Protein AF-A0AAD5MNK4-F1 (afdb_monomer_lite)

Sequence (151 aa):
MLSSTWAFSFEECNVTQSCWFHPPGCEANTRECISGVRWSMEPDGIRIQLQTYVNDLDTTRPYYASLGFSYNQRMDDDTVVECVQPAGGTGKVQVSFNDETHNYVLPQASSVLLEGGSSMLEDGLLTCDMKLLLDNVALVSNDTKFMVITM

Organism: Parelaphostrongylus tenuis (NCBI:txid148309)

Foldseek 3Di:
DPPPDLPDDPPCDPPQKPKDFPPPPCVVPSVPTQKMKIWHDDPQFIKIKIKGQADDPDLQAKDKDKDWDDPDPALAQTWIWMWTHHSDDWIFIFIFFCNVPDTHTDVQQRVQQWDDWGWDDDPRMIMIIITGRLVSLVVRDPVCSSRYDHD

Structure (mmCIF, N/CA/C/O backbone):
data_AF-A0AAD5MNK4-F1
#
_entry.id   AF-A0AAD5MNK4-F1
#
loop_
_atom_site.group_PDB
_atom_site.id
_atom_site.type_symbol
_atom_site.label_atom_id
_atom_site.label_alt_id
_atom_site.label_comp_id
_atom_site.label_asym_id
_atom_site.label_entity_id
_atom_site.label_seq_id
_atom_site.pdbx_PDB_ins_code
_atom_site.Cartn_x
_atom_site.Cartn_y
_atom_site.Cartn_z
_atom_site.occupancy
_atom_site.B_iso_or_equiv
_atom_site.auth_seq_id
_atom_site.auth_comp_id
_atom_site.auth_asym_id
_atom_site.auth_atom_id
_atom_site.pdbx_PDB_model_num
ATOM 1 N N . MET A 1 1 ? 4.262 9.611 -32.290 1.00 32.38 1 MET A N 1
ATOM 2 C CA . MET A 1 1 ? 5.208 9.571 -31.158 1.00 32.38 1 MET A CA 1
ATOM 3 C C . MET A 1 1 ? 4.377 9.768 -29.907 1.00 32.38 1 MET A C 1
ATOM 5 O O . MET A 1 1 ? 3.953 10.887 -29.657 1.00 32.38 1 MET A O 1
ATOM 9 N N . LEU A 1 2 ? 4.014 8.681 -29.224 1.00 37.03 2 LEU A N 1
ATOM 10 C CA . LEU A 1 2 ? 3.342 8.771 -27.929 1.00 37.03 2 LEU A CA 1
ATOM 11 C C . LEU A 1 2 ? 4.418 9.177 -26.922 1.00 37.03 2 LEU A C 1
ATOM 13 O O . LEU A 1 2 ? 5.408 8.471 -26.754 1.00 37.03 2 LEU A O 1
ATOM 17 N N . SER A 1 3 ? 4.279 10.377 -26.371 1.00 38.75 3 SER A N 1
ATOM 18 C CA . SER A 1 3 ? 5.130 10.874 -25.298 1.00 38.75 3 SER A CA 1
ATOM 19 C C . SER A 1 3 ? 4.867 10.003 -24.078 1.00 38.75 3 SER A C 1
ATOM 21 O O . SER A 1 3 ? 3.857 10.193 -23.411 1.00 38.75 3 SER A O 1
ATOM 23 N N . SER A 1 4 ? 5.738 9.030 -23.814 1.00 46.91 4 SER A N 1
ATOM 24 C CA . SER A 1 4 ? 5.732 8.270 -22.568 1.00 46.91 4 SER A CA 1
ATOM 25 C C . SER A 1 4 ? 6.036 9.241 -21.429 1.00 46.91 4 SER A C 1
ATOM 27 O O . SER A 1 4 ? 7.199 9.560 -21.166 1.00 46.91 4 SER A O 1
ATOM 29 N N . THR A 1 5 ? 4.997 9.780 -20.798 1.00 53.75 5 THR A N 1
ATOM 30 C CA . THR A 1 5 ? 5.122 10.375 -19.47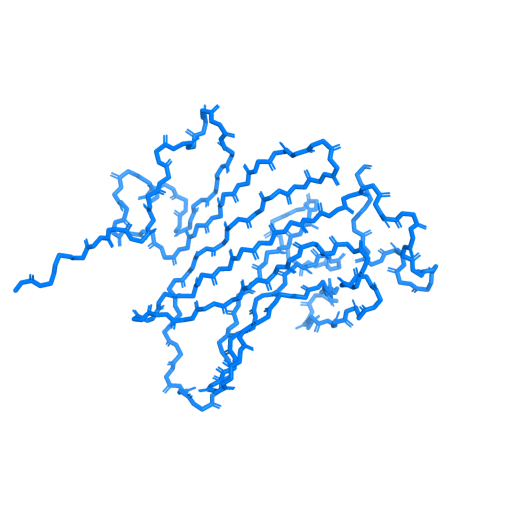1 1.00 53.75 5 THR A CA 1
ATOM 31 C C . THR A 1 5 ? 5.699 9.309 -18.558 1.00 53.75 5 THR A C 1
ATOM 33 O O . THR A 1 5 ? 5.200 8.189 -18.496 1.00 53.75 5 THR A O 1
ATOM 36 N N . TRP A 1 6 ? 6.803 9.640 -17.908 1.00 59.31 6 TRP A N 1
ATOM 37 C CA . TRP A 1 6 ? 7.449 8.762 -16.953 1.00 59.31 6 TRP A CA 1
ATOM 38 C C . TRP A 1 6 ? 6.488 8.495 -15.801 1.00 59.31 6 TRP A C 1
ATOM 40 O O . TRP A 1 6 ? 6.148 9.419 -15.068 1.00 59.31 6 TRP A O 1
ATOM 50 N N . ALA A 1 7 ? 6.039 7.245 -15.684 1.00 68.12 7 ALA A N 1
ATOM 51 C CA . ALA A 1 7 ? 5.090 6.809 -14.663 1.00 68.12 7 ALA A CA 1
ATOM 52 C C . ALA A 1 7 ? 5.550 7.186 -13.247 1.00 68.12 7 ALA A C 1
ATOM 54 O O . ALA A 1 7 ? 4.786 7.736 -12.459 1.00 68.12 7 ALA A O 1
ATOM 55 N N . PHE A 1 8 ? 6.837 6.954 -12.988 1.00 71.50 8 PHE A N 1
ATOM 56 C CA . PHE A 1 8 ? 7.517 7.200 -11.727 1.00 71.50 8 PHE A CA 1
ATOM 57 C C . PHE A 1 8 ? 8.152 8.594 -11.720 1.00 71.50 8 PHE A C 1
ATOM 59 O O . PHE A 1 8 ? 9.365 8.742 -11.879 1.00 71.50 8 PHE A O 1
ATOM 66 N N . SER A 1 9 ? 7.325 9.628 -11.577 1.00 71.62 9 SER A N 1
ATOM 67 C CA . SER A 1 9 ? 7.799 10.970 -11.237 1.00 71.62 9 SER A CA 1
ATOM 68 C C . SER A 1 9 ? 7.529 11.234 -9.767 1.00 71.62 9 SER A C 1
ATOM 70 O O . SER A 1 9 ? 6.378 11.292 -9.334 1.00 71.62 9 SER A O 1
ATOM 72 N N . PHE A 1 10 ? 8.600 11.406 -9.002 1.00 69.31 10 PHE A N 1
ATOM 73 C CA . PHE A 1 10 ? 8.505 11.708 -7.585 1.00 69.31 10 PHE A CA 1
ATOM 74 C C . PHE A 1 10 ? 9.439 12.858 -7.203 1.00 69.31 10 PHE A C 1
ATOM 76 O O . PHE A 1 10 ? 10.201 12.786 -6.244 1.00 69.31 10 PHE A O 1
ATOM 83 N N . GLU A 1 11 ? 9.386 13.945 -7.969 1.00 79.31 11 GLU A N 1
ATOM 84 C CA . GLU A 1 11 ? 10.135 15.179 -7.678 1.00 79.31 11 GLU A CA 1
ATOM 85 C C . GLU A 1 11 ? 9.864 15.723 -6.260 1.00 79.31 11 GLU A C 1
ATOM 87 O O . GLU A 1 11 ? 10.680 16.446 -5.696 1.00 79.31 11 GLU A O 1
ATOM 92 N N . GLU A 1 12 ? 8.737 15.330 -5.662 1.00 85.88 12 GLU A N 1
ATOM 93 C CA . GLU A 1 12 ? 8.325 15.665 -4.298 1.00 85.88 12 GLU A CA 1
ATOM 94 C C . GLU A 1 12 ? 8.968 14.800 -3.192 1.00 85.88 12 GLU A C 1
ATOM 96 O O . GLU A 1 12 ? 8.791 15.094 -2.001 1.00 85.88 12 GLU A O 1
ATOM 101 N N . CYS A 1 13 ? 9.737 13.760 -3.545 1.00 88.69 13 CYS A N 1
ATOM 102 C CA . CYS A 1 13 ? 10.463 12.943 -2.571 1.00 88.69 13 CYS A CA 1
ATOM 103 C C . CYS A 1 13 ? 11.463 13.772 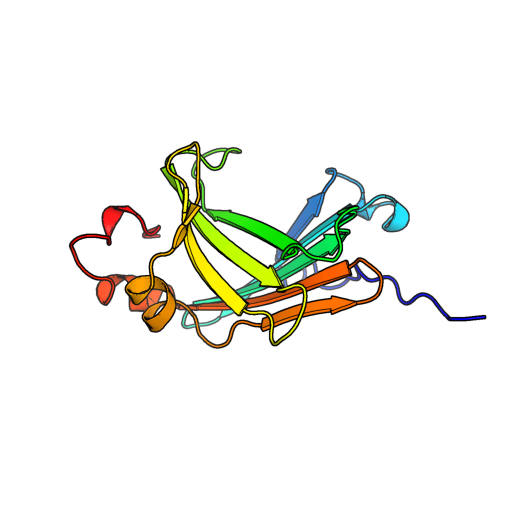-1.773 1.00 88.69 13 CYS A C 1
ATOM 105 O O . CYS A 1 13 ? 12.245 14.538 -2.332 1.00 88.69 13 CYS A O 1
ATOM 107 N N . ASN A 1 14 ? 11.499 13.547 -0.461 1.00 86.56 14 ASN A N 1
ATOM 108 C CA . ASN A 1 14 ? 12.329 14.277 0.500 1.00 86.56 14 ASN A CA 1
ATOM 109 C C . ASN A 1 14 ? 12.004 15.782 0.594 1.00 86.56 14 ASN A C 1
ATOM 111 O O . ASN A 1 14 ? 12.749 16.518 1.240 1.00 86.56 14 ASN A O 1
ATOM 115 N N . VAL A 1 15 ? 10.899 16.237 -0.013 1.00 90.44 15 VAL A N 1
ATOM 116 C CA . VAL A 1 15 ? 10.404 17.620 0.077 1.00 90.44 15 VAL A CA 1
ATOM 117 C C . VAL A 1 15 ? 9.068 17.649 0.816 1.00 90.44 15 VAL A C 1
ATOM 119 O O . VAL A 1 15 ? 8.997 18.122 1.947 1.00 90.44 15 VAL A O 1
ATOM 122 N N . THR A 1 16 ? 8.015 17.120 0.191 1.00 90.62 16 THR A N 1
ATOM 123 C CA . THR A 1 16 ? 6.652 17.024 0.748 1.00 90.62 16 THR A CA 1
ATOM 124 C C . THR A 1 16 ? 6.245 15.581 1.016 1.00 90.62 16 THR A C 1
ATOM 126 O O . THR A 1 16 ? 5.329 15.334 1.799 1.00 90.62 16 THR A O 1
ATOM 129 N N . GLN A 1 17 ? 6.926 14.625 0.383 1.00 92.88 17 GLN A N 1
ATOM 130 C CA . GLN A 1 17 ? 6.599 13.208 0.432 1.00 92.88 17 GLN A CA 1
ATOM 131 C C . GLN A 1 17 ? 7.837 12.391 0.796 1.00 92.88 17 GLN A C 1
ATOM 133 O O . GLN A 1 17 ? 8.971 12.736 0.462 1.00 92.88 17 GLN A O 1
ATOM 138 N N . SER A 1 18 ? 7.624 11.288 1.498 1.00 94.31 18 SER A N 1
ATOM 139 C CA . SER A 1 18 ? 8.613 10.223 1.620 1.00 94.31 18 SER A CA 1
ATOM 140 C C . SER A 1 18 ? 8.403 9.217 0.501 1.00 94.31 18 SER A C 1
ATOM 142 O O . SER A 1 18 ? 7.279 9.037 0.030 1.00 94.31 18 SER A O 1
ATOM 144 N N . CYS A 1 19 ? 9.485 8.584 0.061 1.00 92.94 19 CYS A N 1
ATOM 145 C CA . CYS A 1 19 ? 9.442 7.676 -1.071 1.00 92.94 19 CYS A CA 1
ATOM 146 C C . CYS A 1 19 ? 10.344 6.473 -0.874 1.00 92.94 19 CYS A C 1
ATOM 148 O O . CYS A 1 19 ? 11.379 6.543 -0.211 1.00 92.94 19 CYS A O 1
ATOM 150 N N . TRP A 1 20 ? 9.971 5.394 -1.542 1.00 91.94 20 TRP A N 1
ATOM 151 C CA . TRP A 1 20 ? 10.755 4.186 -1.658 1.00 91.94 20 TRP A CA 1
ATOM 152 C C . TRP A 1 20 ? 10.677 3.663 -3.090 1.00 91.94 20 TRP A C 1
ATOM 154 O O . TRP A 1 20 ? 9.602 3.624 -3.685 1.00 91.94 20 TRP A O 1
ATOM 164 N N . PHE A 1 21 ? 11.824 3.269 -3.633 1.00 91.88 21 PHE A N 1
ATOM 165 C CA . PHE A 1 21 ? 11.974 2.819 -5.011 1.00 91.88 21 PHE A CA 1
ATOM 166 C C . PHE A 1 21 ? 12.492 1.387 -5.072 1.00 91.88 21 PHE A C 1
ATOM 168 O O . PHE A 1 21 ? 13.294 0.963 -4.234 1.00 91.88 21 PHE A O 1
ATOM 175 N N . HIS A 1 22 ? 12.057 0.657 -6.098 1.00 90.38 22 HIS A N 1
ATOM 176 C CA . HIS A 1 22 ? 12.497 -0.702 -6.361 1.00 90.38 22 HIS A CA 1
ATOM 177 C C . HIS A 1 22 ? 12.908 -0.884 -7.838 1.00 90.38 22 HIS A C 1
ATOM 179 O O . HIS A 1 22 ? 12.111 -0.576 -8.731 1.00 90.38 22 HIS A O 1
ATOM 185 N N . PRO A 1 23 ? 14.114 -1.421 -8.115 1.00 91.44 23 PRO A N 1
ATOM 186 C CA . PRO A 1 23 ? 15.157 -1.778 -7.149 1.00 91.44 23 PRO A CA 1
ATOM 187 C C . PRO A 1 23 ? 15.765 -0.538 -6.460 1.00 91.44 23 PRO A C 1
ATOM 189 O O . PRO A 1 23 ? 15.658 0.568 -6.990 1.00 91.44 23 PRO A O 1
ATOM 192 N N . PRO A 1 24 ? 16.409 -0.694 -5.288 1.00 89.88 24 PRO A N 1
ATOM 193 C CA . PRO A 1 24 ? 17.057 0.429 -4.611 1.00 89.88 24 PRO A CA 1
ATOM 194 C C . PRO A 1 24 ? 18.067 1.143 -5.524 1.00 89.88 24 PRO A C 1
ATOM 196 O O . PRO A 1 24 ? 18.903 0.480 -6.140 1.00 89.88 24 PRO A O 1
ATOM 199 N N . GLY A 1 25 ? 18.015 2.477 -5.595 1.00 87.62 25 GLY A N 1
ATOM 200 C CA . GLY A 1 25 ? 18.930 3.296 -6.399 1.00 87.62 25 GLY A CA 1
ATOM 201 C C . GLY A 1 25 ? 18.457 3.584 -7.829 1.00 87.62 25 GLY A C 1
ATOM 202 O O . GLY A 1 25 ? 19.113 4.347 -8.542 1.00 87.62 25 GLY A O 1
ATOM 203 N N . CYS A 1 26 ? 17.333 3.007 -8.268 1.00 89.31 26 CYS A N 1
ATOM 204 C CA . CYS A 1 26 ? 16.813 3.230 -9.618 1.00 89.31 26 CYS A CA 1
ATOM 205 C C . CYS A 1 26 ? 16.346 4.676 -9.852 1.00 89.31 26 CYS A C 1
ATOM 207 O O . CYS A 1 26 ? 16.193 5.094 -10.993 1.00 89.31 26 CYS A O 1
ATOM 209 N N . GLU A 1 27 ? 16.159 5.486 -8.811 1.00 84.38 27 GLU A N 1
ATOM 210 C CA . GLU A 1 27 ? 15.785 6.896 -8.928 1.00 84.38 27 GLU A CA 1
ATOM 211 C C . GLU A 1 27 ? 16.835 7.742 -9.670 1.00 84.38 27 GLU A C 1
ATOM 213 O O . GLU A 1 27 ? 16.496 8.765 -10.264 1.00 84.38 27 GLU A O 1
ATOM 218 N N . ALA A 1 28 ? 18.096 7.293 -9.712 1.00 84.12 28 ALA A N 1
ATOM 219 C CA . ALA A 1 28 ? 19.141 7.913 -10.526 1.00 84.12 28 ALA A CA 1
ATOM 220 C C . ALA A 1 28 ? 18.890 7.753 -12.041 1.00 84.12 28 ALA A C 1
ATOM 222 O O . ALA A 1 28 ? 19.368 8.560 -12.841 1.00 84.12 28 ALA A O 1
ATOM 223 N N . ASN A 1 29 ? 18.134 6.724 -12.437 1.00 82.38 29 ASN A N 1
ATOM 224 C CA . ASN A 1 29 ? 17.666 6.477 -13.795 1.00 82.38 29 ASN A CA 1
ATOM 225 C C . ASN A 1 29 ? 16.289 5.805 -13.748 1.00 82.38 29 ASN A C 1
ATOM 227 O O . ASN A 1 29 ? 16.177 4.581 -13.794 1.00 82.38 29 ASN A O 1
ATOM 231 N N . THR A 1 30 ? 15.225 6.607 -13.718 1.00 74.88 30 THR A N 1
ATOM 232 C CA . THR A 1 30 ? 13.846 6.135 -13.499 1.00 74.88 30 THR A CA 1
ATOM 233 C C . THR A 1 30 ? 13.339 5.094 -14.511 1.00 74.88 30 THR A C 1
ATOM 235 O O . THR A 1 30 ? 12.288 4.501 -14.282 1.00 74.88 30 THR A O 1
ATOM 238 N N . ARG A 1 31 ? 14.074 4.802 -15.603 1.00 79.44 31 ARG A N 1
ATOM 239 C CA . ARG A 1 31 ? 13.781 3.677 -16.531 1.00 79.44 31 ARG A CA 1
ATOM 240 C C . ARG A 1 31 ? 13.982 2.324 -15.882 1.00 79.44 31 ARG A C 1
ATOM 242 O O . ARG A 1 31 ? 13.431 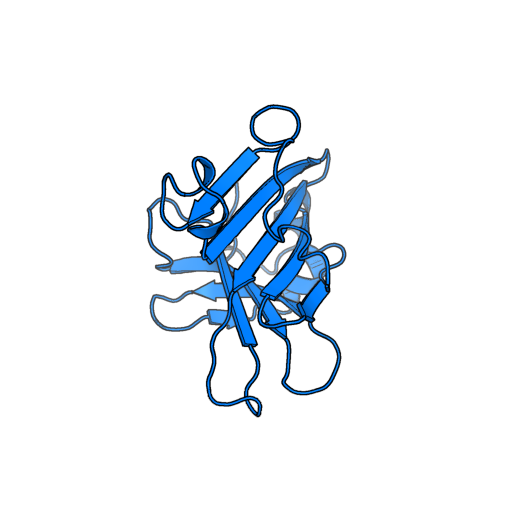1.339 -16.356 1.00 79.44 31 ARG A O 1
ATOM 249 N N . GLU A 1 32 ? 14.838 2.281 -14.875 1.00 86.00 32 GLU A N 1
ATOM 250 C CA . GLU A 1 32 ? 15.230 1.063 -14.181 1.00 86.00 32 GLU A CA 1
ATOM 251 C C . GLU A 1 32 ? 14.284 0.755 -13.020 1.00 86.00 32 GLU A C 1
ATOM 253 O O . GLU A 1 32 ? 14.292 -0.365 -12.514 1.00 86.00 32 GLU A O 1
ATOM 258 N N . CYS A 1 33 ? 13.447 1.720 -12.618 1.00 89.62 33 CYS A N 1
ATOM 259 C CA . CYS A 1 33 ? 12.451 1.510 -11.582 1.00 89.62 33 CYS A CA 1
ATOM 260 C C . CYS A 1 33 ? 11.309 0.643 -12.100 1.00 89.62 33 CYS A C 1
ATOM 262 O O . CYS A 1 33 ? 10.633 0.986 -13.073 1.00 89.62 33 CYS A O 1
ATOM 264 N N . ILE A 1 34 ? 11.079 -0.469 -11.406 1.00 91.56 34 ILE A N 1
ATOM 265 C CA . ILE A 1 34 ? 9.950 -1.361 -11.669 1.00 91.56 34 ILE A CA 1
ATOM 266 C C . ILE A 1 34 ? 8.793 -1.110 -10.709 1.00 91.56 34 ILE A C 1
ATOM 268 O O . ILE A 1 34 ? 7.647 -1.364 -11.073 1.00 91.56 34 ILE A O 1
ATOM 272 N N . SER A 1 35 ? 9.077 -0.566 -9.525 1.00 92.88 35 SER A N 1
ATOM 273 C CA . SER A 1 35 ? 8.062 -0.183 -8.548 1.00 92.88 35 SER A CA 1
ATOM 274 C C . SER A 1 35 ? 8.500 1.036 -7.743 1.00 92.88 35 SER A C 1
ATOM 276 O O . SER A 1 35 ? 9.691 1.332 -7.610 1.00 92.88 35 SER A O 1
ATOM 278 N N . GLY A 1 36 ? 7.526 1.726 -7.166 1.00 93.19 36 GLY A N 1
ATOM 279 C CA . GLY A 1 36 ? 7.746 2.860 -6.291 1.00 93.19 36 GLY A CA 1
ATOM 280 C C . GLY A 1 36 ? 6.546 3.097 -5.389 1.00 93.19 36 GLY A C 1
ATOM 281 O O . GLY A 1 36 ? 5.399 2.868 -5.774 1.00 93.19 36 GLY A O 1
ATOM 282 N N . VAL A 1 37 ? 6.822 3.562 -4.181 1.00 94.38 37 VAL A N 1
ATOM 283 C CA . VAL A 1 37 ? 5.820 3.973 -3.206 1.00 94.38 37 VAL A CA 1
ATOM 284 C C . VAL A 1 37 ? 6.158 5.381 -2.766 1.00 94.38 37 VAL A C 1
ATOM 286 O O . VAL A 1 37 ? 7.313 5.677 -2.465 1.00 94.38 37 VAL A O 1
ATOM 289 N N . ARG A 1 38 ? 5.147 6.238 -2.686 1.00 93.62 38 ARG A N 1
ATOM 290 C CA . ARG A 1 38 ? 5.244 7.534 -2.019 1.00 93.62 38 ARG A CA 1
ATOM 291 C C . ARG A 1 38 ? 4.174 7.669 -0.967 1.00 93.62 38 ARG A C 1
ATOM 293 O O . ARG A 1 38 ? 3.062 7.169 -1.141 1.00 93.62 38 ARG A O 1
ATOM 300 N N . TRP A 1 39 ? 4.507 8.367 0.105 1.00 95.38 39 TRP A N 1
ATOM 301 C CA . TRP A 1 39 ? 3.563 8.644 1.166 1.00 95.38 39 TRP A CA 1
ATOM 302 C C . TRP A 1 39 ? 3.786 10.007 1.806 1.00 95.38 39 TRP A C 1
ATOM 304 O O . TRP A 1 39 ? 4.890 10.556 1.811 1.00 95.38 39 TRP A O 1
ATOM 314 N N . SER A 1 40 ? 2.713 10.544 2.371 1.00 95.31 40 SER A N 1
ATOM 315 C CA . SER A 1 40 ? 2.721 11.764 3.172 1.00 95.31 40 SER A CA 1
ATOM 316 C C . SER A 1 40 ? 1.819 11.597 4.386 1.00 95.31 40 SER A C 1
ATOM 318 O O . SER A 1 40 ? 0.739 11.008 4.288 1.00 95.31 40 SER A O 1
ATOM 320 N N . MET A 1 41 ? 2.253 12.146 5.518 1.00 94.00 41 MET A N 1
ATOM 321 C CA . MET A 1 41 ? 1.429 12.218 6.722 1.00 94.00 41 MET A CA 1
ATOM 322 C C . MET A 1 41 ? 0.337 13.276 6.537 1.00 94.00 41 MET A C 1
ATOM 324 O O . MET A 1 41 ? 0.626 14.422 6.191 1.00 94.00 41 MET A O 1
ATOM 328 N N . GLU A 1 42 ? -0.906 12.896 6.797 1.00 92.69 42 GLU A N 1
ATOM 329 C CA . GLU A 1 42 ? -2.052 13.786 6.977 1.00 92.69 42 GLU A CA 1
ATOM 330 C C . GLU A 1 42 ? -2.452 13.785 8.469 1.00 92.69 42 GLU A C 1
ATOM 332 O O . GLU A 1 42 ? -2.023 12.900 9.213 1.00 92.69 42 GLU A O 1
ATOM 337 N N . PRO A 1 43 ? -3.238 14.763 8.959 1.00 92.19 43 PRO A N 1
ATOM 338 C CA . PRO A 1 43 ? -3.585 14.846 10.382 1.00 92.19 43 PRO A CA 1
ATOM 339 C C . PRO A 1 43 ? -4.265 13.601 10.966 1.00 92.19 43 PRO A C 1
ATOM 341 O O . PRO A 1 43 ? -4.135 13.355 12.156 1.00 92.19 43 PRO A O 1
ATOM 344 N N . ASP A 1 44 ? -4.990 12.854 10.138 1.00 90.19 44 ASP A N 1
ATOM 345 C CA . ASP A 1 44 ? -5.832 11.707 10.487 1.00 90.19 44 ASP A CA 1
ATOM 346 C C . ASP A 1 44 ? -5.338 10.390 9.859 1.00 90.19 44 ASP A C 1
ATOM 348 O O . ASP A 1 44 ? -6.015 9.362 9.941 1.00 90.19 44 ASP A O 1
ATOM 352 N N . GLY A 1 45 ? -4.173 10.388 9.202 1.00 93.81 45 GLY A N 1
ATOM 353 C CA . GLY A 1 45 ? -3.682 9.186 8.538 1.00 93.81 45 GLY A CA 1
ATOM 354 C C . GLY A 1 45 ? -2.474 9.370 7.632 1.00 93.81 45 GLY A C 1
ATOM 355 O O . GLY A 1 45 ? -1.763 10.369 7.673 1.00 93.81 45 GLY A O 1
ATOM 356 N N . ILE A 1 46 ? -2.239 8.373 6.784 1.00 94.94 46 ILE A N 1
ATOM 357 C CA . ILE A 1 46 ? -1.161 8.374 5.792 1.00 94.94 46 ILE A CA 1
ATOM 358 C C . ILE A 1 46 ? -1.777 8.240 4.409 1.00 94.94 46 ILE A C 1
ATOM 360 O O . ILE A 1 46 ? -2.463 7.257 4.127 1.00 94.94 46 ILE A O 1
ATOM 364 N N . ARG A 1 47 ? -1.508 9.202 3.526 1.00 95.94 47 ARG A N 1
ATOM 365 C CA . ARG A 1 47 ? -1.826 9.072 2.102 1.00 95.94 47 ARG A CA 1
ATOM 366 C C . ARG A 1 47 ? -0.689 8.343 1.410 1.00 95.94 47 ARG A C 1
ATOM 368 O O . ARG A 1 47 ? 0.462 8.746 1.549 1.00 95.94 47 ARG A O 1
ATOM 375 N N . ILE A 1 48 ? -1.018 7.290 0.675 1.00 95.88 48 ILE A N 1
ATOM 376 C CA . ILE A 1 48 ? -0.064 6.404 0.012 1.00 95.88 48 ILE A CA 1
ATOM 377 C C . ILE A 1 48 ? -0.449 6.290 -1.458 1.00 95.88 48 ILE A C 1
ATOM 379 O O . ILE A 1 48 ? -1.616 6.064 -1.786 1.00 95.88 48 ILE A O 1
ATOM 383 N N . GLN A 1 49 ? 0.550 6.395 -2.329 1.00 95.06 49 GLN A N 1
ATOM 384 C CA . GLN A 1 49 ? 0.442 5.973 -3.716 1.00 95.06 49 GLN A CA 1
ATOM 385 C C . GLN A 1 49 ? 1.508 4.917 -4.005 1.00 95.06 49 GLN A C 1
ATOM 387 O O . GLN A 1 49 ? 2.691 5.123 -3.729 1.00 95.06 49 GLN A O 1
ATOM 392 N N . LEU A 1 50 ? 1.075 3.791 -4.565 1.00 95.19 50 LEU A N 1
ATOM 393 C CA . LEU A 1 50 ? 1.925 2.698 -5.018 1.00 95.19 50 LEU A CA 1
ATOM 394 C C . LEU A 1 50 ? 1.823 2.598 -6.533 1.00 95.19 50 LEU A C 1
ATOM 396 O O . LEU A 1 50 ? 0.735 2.654 -7.099 1.00 95.19 50 LEU A O 1
ATOM 400 N N . GLN A 1 51 ? 2.957 2.416 -7.188 1.00 94.62 51 GLN A N 1
ATOM 401 C CA . GLN A 1 51 ? 3.028 2.138 -8.610 1.00 94.62 51 GLN A CA 1
ATOM 402 C C . GLN A 1 51 ? 3.961 0.956 -8.839 1.00 94.62 51 GLN A C 1
ATOM 404 O O . GLN A 1 51 ? 5.025 0.862 -8.225 1.00 94.62 51 GLN A O 1
ATOM 409 N N . THR A 1 52 ? 3.584 0.045 -9.726 1.00 93.75 52 THR A N 1
ATOM 410 C CA . THR A 1 52 ? 4.458 -1.051 -10.139 1.00 93.75 52 THR A CA 1
ATOM 411 C C . THR A 1 52 ? 4.113 -1.528 -11.535 1.00 93.75 52 THR A C 1
ATOM 413 O O . THR A 1 52 ? 2.942 -1.669 -11.883 1.00 93.75 52 THR A O 1
ATOM 416 N N . TYR A 1 53 ? 5.132 -1.819 -12.337 1.00 91.62 53 TYR A N 1
ATOM 417 C CA . TYR A 1 53 ? 4.920 -2.577 -13.559 1.00 91.62 53 TYR A CA 1
ATOM 418 C C . TYR A 1 53 ? 4.545 -4.014 -13.202 1.00 91.62 53 TYR A C 1
ATOM 420 O O . TYR A 1 53 ? 5.187 -4.651 -12.364 1.00 91.62 53 TYR A O 1
ATOM 428 N N . VAL A 1 54 ? 3.496 -4.517 -13.839 1.00 87.50 54 VAL A N 1
ATOM 429 C CA . VAL A 1 54 ? 3.010 -5.887 -13.700 1.00 87.50 54 VAL A CA 1
ATOM 430 C C . VAL A 1 54 ? 3.037 -6.546 -15.074 1.00 87.50 54 VAL A C 1
ATOM 432 O O . VAL A 1 54 ? 2.340 -6.141 -15.998 1.00 87.50 54 VAL A O 1
ATOM 435 N N . ASN A 1 55 ? 3.863 -7.579 -15.211 1.00 73.31 55 ASN A N 1
ATOM 436 C CA . ASN A 1 55 ? 4.042 -8.313 -16.465 1.00 73.31 55 ASN A CA 1
ATOM 437 C C . ASN A 1 55 ? 3.386 -9.698 -16.383 1.00 73.31 55 ASN A C 1
ATOM 439 O O . ASN A 1 55 ? 4.017 -10.699 -16.727 1.00 73.31 55 ASN A O 1
ATOM 443 N N . ASP A 1 56 ? 2.151 -9.777 -15.872 1.00 70.44 56 ASP A N 1
ATOM 444 C CA . ASP A 1 56 ? 1.432 -11.054 -15.864 1.00 70.44 56 ASP A CA 1
ATOM 445 C C . ASP A 1 56 ? 1.064 -11.452 -17.300 1.00 70.44 56 ASP A C 1
ATOM 447 O O . ASP A 1 56 ? 0.517 -10.658 -18.071 1.00 70.44 56 ASP A O 1
ATOM 451 N N . LEU A 1 57 ? 1.405 -12.690 -17.655 1.00 64.75 57 LEU A N 1
ATOM 452 C CA . LEU A 1 57 ? 1.160 -13.268 -18.973 1.00 64.75 57 LEU A CA 1
ATOM 453 C C . LEU A 1 57 ? -0.311 -13.679 -19.135 1.00 64.75 57 LEU A C 1
ATOM 455 O O . LEU A 1 57 ? -0.788 -13.795 -20.265 1.00 64.75 57 LEU A O 1
ATOM 459 N N . ASP A 1 58 ? -1.030 -13.900 -18.030 1.00 83.06 58 ASP A N 1
ATOM 460 C CA . ASP A 1 58 ? -2.434 -14.302 -18.035 1.00 83.06 58 ASP A CA 1
ATOM 461 C C . ASP A 1 58 ? -3.358 -13.121 -17.716 1.00 83.06 58 ASP A C 1
ATOM 463 O O . ASP A 1 58 ? -3.785 -12.908 -16.583 1.00 83.06 58 ASP A O 1
ATOM 467 N N . THR A 1 59 ? -3.732 -12.388 -18.765 1.00 80.06 59 THR A N 1
ATOM 468 C CA . THR A 1 59 ? -4.686 -11.261 -18.698 1.00 80.06 59 THR A CA 1
ATOM 469 C C . THR A 1 59 ? -6.081 -11.631 -18.169 1.00 80.06 59 THR A C 1
ATOM 471 O O . THR A 1 59 ? -6.909 -10.746 -17.965 1.00 80.06 59 THR A O 1
ATOM 474 N N . THR A 1 60 ? -6.378 -12.919 -17.951 1.00 85.81 60 THR A N 1
ATOM 475 C CA . THR A 1 60 ? -7.644 -13.365 -17.349 1.00 85.81 60 THR A CA 1
ATOM 476 C C . THR A 1 60 ? -7.617 -13.364 -15.821 1.00 85.81 60 THR A C 1
ATOM 478 O O . THR A 1 60 ? -8.667 -13.504 -15.186 1.00 85.81 60 THR A O 1
ATOM 481 N N . ARG A 1 61 ? -6.440 -13.173 -15.213 1.00 88.38 61 ARG A N 1
ATOM 482 C CA . ARG A 1 61 ? -6.265 -13.115 -13.762 1.00 88.38 61 ARG A CA 1
ATOM 483 C C . ARG A 1 61 ? -6.257 -11.675 -13.254 1.00 88.38 61 ARG A C 1
ATOM 485 O O . ARG A 1 61 ? -5.908 -10.756 -13.992 1.00 88.38 61 ARG A O 1
ATOM 492 N N . PRO A 1 62 ? -6.648 -11.454 -11.989 1.00 90.50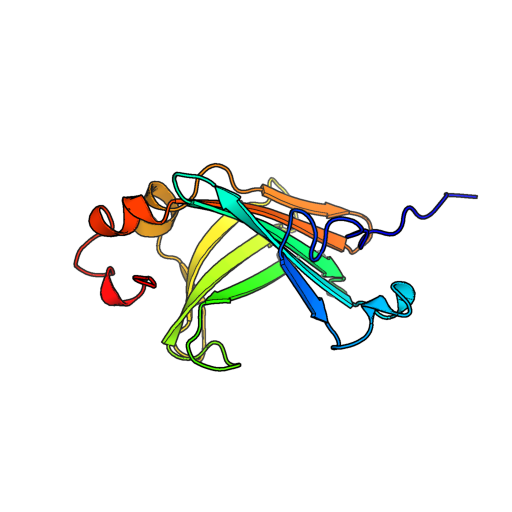 62 PRO A N 1
ATOM 493 C CA . PRO A 1 62 ? -6.435 -10.171 -11.343 1.00 90.50 62 PRO A CA 1
ATOM 494 C C . PRO A 1 62 ? -4.943 -9.855 -11.227 1.00 90.50 62 PRO A C 1
ATOM 496 O O . PRO A 1 62 ? -4.156 -10.706 -10.819 1.00 90.50 62 PRO A O 1
ATOM 499 N N . TYR A 1 63 ? -4.588 -8.608 -11.507 1.00 92.81 63 TYR A N 1
ATOM 500 C CA . TYR A 1 63 ? -3.280 -8.059 -11.191 1.00 92.81 63 TYR A CA 1
ATOM 501 C C . TYR A 1 63 ? -3.239 -7.633 -9.730 1.00 92.81 63 TYR A C 1
ATOM 503 O O . TYR A 1 63 ? -4.233 -7.144 -9.180 1.00 92.81 63 TYR A O 1
ATOM 511 N N . TYR A 1 64 ? -2.076 -7.822 -9.120 1.00 91.50 64 TYR A N 1
ATOM 512 C CA . TYR A 1 64 ? -1.893 -7.682 -7.687 1.00 91.50 64 TYR A CA 1
ATOM 513 C C . TYR A 1 64 ? -0.598 -6.944 -7.359 1.00 91.50 64 TYR A C 1
ATOM 515 O O . TYR A 1 64 ? 0.444 -7.219 -7.953 1.00 91.50 64 TYR A O 1
ATOM 523 N N . ALA A 1 65 ? -0.661 -6.058 -6.370 1.00 94.00 65 ALA A N 1
ATOM 524 C CA . ALA A 1 65 ? 0.508 -5.519 -5.688 1.00 94.00 65 ALA A CA 1
ATOM 525 C C . ALA A 1 65 ? 0.185 -5.287 -4.215 1.00 94.00 65 ALA A C 1
ATOM 527 O O . ALA A 1 65 ? -0.958 -4.997 -3.869 1.00 94.00 65 ALA A O 1
ATOM 528 N N . SER A 1 66 ? 1.191 -5.376 -3.354 1.00 94.25 66 SER A N 1
ATOM 529 C CA . SER A 1 66 ? 1.024 -5.181 -1.918 1.00 94.25 66 SER A CA 1
ATOM 530 C C . SER A 1 66 ? 2.122 -4.314 -1.326 1.00 94.25 66 SER A C 1
ATOM 532 O O . SER A 1 66 ? 3.268 -4.331 -1.775 1.00 94.25 66 SER A O 1
ATOM 534 N N . LEU A 1 67 ? 1.762 -3.588 -0.273 1.00 94.94 67 LEU A N 1
ATOM 535 C CA . LEU A 1 67 ? 2.680 -2.891 0.614 1.00 94.94 67 LEU A CA 1
ATOM 536 C C . LEU A 1 67 ? 2.468 -3.416 2.034 1.00 94.94 67 LEU A C 1
ATOM 538 O O . LEU A 1 67 ? 1.373 -3.308 2.582 1.00 94.94 67 LEU A O 1
ATOM 542 N N . GLY A 1 68 ? 3.518 -3.999 2.605 1.00 94.12 68 GLY A N 1
ATOM 543 C CA . GLY A 1 68 ? 3.530 -4.485 3.981 1.00 94.12 68 GLY A CA 1
ATOM 544 C C . GLY A 1 68 ? 4.058 -3.426 4.939 1.00 94.12 68 GLY A C 1
ATOM 545 O O . GLY A 1 68 ? 5.027 -2.730 4.632 1.00 94.12 68 GLY A O 1
ATOM 546 N N . PHE A 1 69 ? 3.430 -3.325 6.105 1.00 92.25 69 PHE A N 1
ATOM 547 C CA . PHE A 1 69 ? 3.919 -2.554 7.239 1.00 92.25 69 PHE A CA 1
ATOM 548 C C . PHE A 1 69 ? 4.576 -3.524 8.210 1.00 92.25 69 PHE A C 1
ATOM 550 O O . PHE A 1 69 ? 3.877 -4.232 8.928 1.00 92.25 69 PHE A O 1
ATOM 557 N N . SER A 1 70 ? 5.907 -3.549 8.196 1.00 91.12 70 SER A N 1
ATOM 558 C CA . SER A 1 70 ? 6.698 -4.548 8.910 1.00 91.12 70 SER A CA 1
ATOM 559 C C . SER A 1 70 ? 7.769 -3.921 9.794 1.00 91.12 70 SER A C 1
ATOM 561 O O . SER A 1 70 ? 8.285 -2.835 9.515 1.00 91.12 70 SER A O 1
ATOM 563 N N . TYR A 1 71 ? 8.144 -4.639 10.853 1.00 88.44 71 TYR A N 1
ATOM 564 C CA . TYR A 1 71 ? 9.333 -4.339 11.657 1.00 88.44 71 TYR A CA 1
ATOM 565 C C . TYR A 1 71 ? 10.635 -4.777 10.975 1.00 88.44 71 TYR A C 1
ATOM 567 O O . TYR A 1 71 ? 11.725 -4.444 11.450 1.00 88.44 71 TYR A O 1
ATOM 575 N N . ASN A 1 72 ? 10.541 -5.541 9.886 1.00 88.44 72 ASN A N 1
ATOM 576 C CA . ASN A 1 72 ? 11.678 -6.032 9.128 1.00 88.44 72 ASN A CA 1
ATOM 577 C C . ASN A 1 72 ? 11.458 -5.834 7.604 1.00 88.44 72 ASN A C 1
ATOM 579 O O . ASN A 1 72 ? 10.628 -5.031 7.192 1.00 88.44 72 ASN A O 1
ATOM 583 N N . GLN A 1 73 ? 12.281 -6.452 6.749 1.00 85.88 73 GLN A N 1
ATOM 584 C CA . GLN A 1 73 ? 12.198 -6.302 5.281 1.00 85.88 73 GLN A CA 1
ATOM 585 C C . GLN A 1 73 ? 11.393 -7.423 4.598 1.00 85.88 73 GLN A C 1
ATOM 587 O O . GLN A 1 73 ? 11.598 -7.711 3.417 1.00 85.88 73 GLN A O 1
ATOM 592 N N . ARG A 1 74 ? 10.524 -8.101 5.340 1.00 88.12 74 ARG A N 1
ATOM 593 C CA . ARG A 1 74 ? 9.654 -9.182 4.880 1.00 88.12 74 ARG A CA 1
ATOM 594 C C . ARG A 1 74 ? 8.205 -8.805 5.162 1.00 88.12 74 ARG A C 1
ATOM 596 O O . ARG A 1 74 ? 7.935 -7.787 5.783 1.00 88.12 74 ARG A O 1
ATOM 603 N N . MET A 1 75 ? 7.298 -9.582 4.589 1.00 87.25 75 MET A N 1
ATOM 604 C CA . MET A 1 75 ? 5.879 -9.542 4.921 1.00 87.25 75 MET A CA 1
ATOM 605 C C . MET A 1 75 ? 5.590 -10.863 5.632 1.00 87.25 75 MET A C 1
ATOM 607 O O . MET A 1 75 ? 5.140 -11.799 4.984 1.00 87.25 75 MET A O 1
ATOM 611 N N . ASP A 1 76 ? 5.996 -10.988 6.894 1.00 89.69 76 ASP A N 1
ATOM 612 C CA . ASP A 1 76 ? 5.876 -12.202 7.707 1.00 89.69 76 ASP A CA 1
ATOM 613 C C . ASP A 1 76 ? 5.160 -11.884 9.026 1.00 89.69 76 ASP A C 1
ATOM 615 O O . ASP A 1 76 ? 5.740 -11.300 9.934 1.00 89.69 76 ASP A O 1
ATOM 619 N N . ASP A 1 77 ? 3.877 -12.253 9.111 1.00 92.94 77 ASP A N 1
ATOM 620 C CA . ASP A 1 77 ? 2.947 -11.830 10.170 1.00 92.94 77 ASP A CA 1
ATOM 621 C C . ASP A 1 77 ? 2.694 -10.311 10.201 1.00 92.94 77 ASP A C 1
ATOM 623 O O . ASP A 1 77 ? 2.596 -9.682 11.258 1.00 92.94 77 ASP A O 1
ATOM 627 N N . ASP A 1 78 ? 2.534 -9.716 9.017 1.00 94.56 78 ASP A N 1
ATOM 628 C CA . ASP A 1 78 ? 2.440 -8.267 8.847 1.00 94.56 78 ASP A CA 1
ATOM 629 C C . ASP A 1 78 ? 1.083 -7.796 8.320 1.00 94.56 78 ASP A C 1
ATOM 631 O O . ASP A 1 78 ? 0.386 -8.461 7.545 1.00 94.56 78 ASP A O 1
ATOM 635 N N . THR A 1 79 ? 0.730 -6.566 8.690 1.00 95.25 79 THR A N 1
ATOM 636 C CA . THR A 1 79 ? -0.379 -5.849 8.061 1.00 95.25 79 THR A CA 1
ATOM 637 C C . THR A 1 79 ? 0.003 -5.453 6.649 1.00 95.25 79 THR A C 1
ATOM 639 O O . THR A 1 79 ? 1.031 -4.819 6.416 1.00 95.25 79 THR A O 1
ATOM 642 N N . VAL A 1 80 ? -0.871 -5.764 5.704 1.00 95.75 80 VAL A N 1
ATOM 643 C CA . VAL A 1 80 ? -0.669 -5.487 4.290 1.00 95.75 80 VAL A CA 1
ATOM 644 C C . VAL A 1 80 ? -1.805 -4.621 3.777 1.00 95.75 80 VAL A C 1
ATOM 646 O O . VAL A 1 80 ? -2.973 -4.873 4.061 1.00 95.75 80 VAL A O 1
ATOM 649 N N . VAL A 1 81 ? -1.475 -3.614 2.978 1.00 95.81 81 VAL A N 1
ATOM 650 C CA . VAL A 1 81 ? -2.438 -3.017 2.053 1.00 95.81 81 VAL A CA 1
ATOM 651 C C . VAL A 1 81 ? -2.206 -3.606 0.675 1.00 95.81 81 VAL A C 1
ATOM 653 O O . VAL A 1 81 ? -1.089 -3.609 0.158 1.00 95.81 81 VAL A O 1
ATOM 656 N N . GLU A 1 82 ? -3.265 -4.143 0.090 1.00 95.25 82 GLU A N 1
ATOM 657 C CA . GLU A 1 82 ? -3.211 -4.803 -1.202 1.00 95.25 82 GLU A CA 1
ATOM 658 C C . GLU A 1 82 ? -4.047 -4.079 -2.243 1.00 95.25 82 GLU A C 1
ATOM 660 O O . GLU A 1 82 ? -5.177 -3.664 -1.990 1.00 95.25 82 GLU A O 1
ATOM 665 N N . CYS A 1 83 ? -3.480 -3.954 -3.434 1.00 95.56 83 CYS A N 1
ATOM 666 C CA . CYS A 1 83 ? -4.131 -3.454 -4.621 1.00 95.56 83 CYS A CA 1
ATOM 667 C C . CYS A 1 83 ? -4.530 -4.618 -5.506 1.00 95.56 83 CYS A C 1
ATOM 669 O O . CYS A 1 83 ? -3.687 -5.425 -5.902 1.00 95.56 83 CYS A O 1
ATOM 671 N N . VAL A 1 84 ? -5.802 -4.658 -5.875 1.00 95.00 84 VAL A N 1
ATOM 672 C CA . VAL A 1 84 ? -6.331 -5.684 -6.762 1.00 95.00 84 VAL A CA 1
ATOM 673 C C . VAL A 1 84 ? -6.997 -5.003 -7.940 1.00 95.00 84 VAL A C 1
ATOM 675 O O . VAL A 1 84 ? -8.015 -4.329 -7.773 1.00 95.00 84 VAL A O 1
ATOM 678 N N . GLN A 1 85 ? -6.462 -5.230 -9.136 1.00 95.00 85 GLN A N 1
ATOM 679 C CA . GLN A 1 85 ? -7.119 -4.871 -10.385 1.00 95.00 85 GLN A CA 1
ATOM 680 C C . GLN A 1 85 ? -7.638 -6.154 -11.045 1.00 95.00 85 GLN A C 1
ATOM 682 O O . GLN A 1 85 ? -6.846 -6.924 -11.588 1.00 95.00 85 GLN A O 1
ATOM 687 N N . PRO A 1 86 ? -8.953 -6.429 -11.006 1.00 92.12 86 PRO A N 1
ATOM 688 C CA . PRO A 1 86 ? -9.504 -7.592 -11.687 1.00 92.12 86 PRO A CA 1
ATOM 689 C C . PRO A 1 86 ? -9.331 -7.464 -13.209 1.00 92.12 86 PRO A C 1
ATOM 691 O O . PRO A 1 86 ? -9.305 -6.353 -13.742 1.00 92.12 86 PRO A O 1
ATOM 694 N N . ALA A 1 87 ? -9.290 -8.604 -13.910 1.00 87.25 87 ALA A N 1
ATOM 695 C CA . ALA A 1 87 ? -9.233 -8.664 -15.379 1.00 87.25 87 ALA A CA 1
ATOM 696 C C . ALA A 1 87 ? -10.393 -7.912 -16.064 1.00 87.25 87 ALA A C 1
ATOM 698 O O . ALA A 1 87 ? -10.284 -7.467 -17.203 1.00 87.25 87 ALA A O 1
ATOM 699 N N . GLY A 1 88 ? -11.508 -7.741 -15.351 1.00 84.12 88 GLY A N 1
ATOM 700 C CA . GLY A 1 88 ? -12.585 -6.837 -15.721 1.00 84.12 88 GLY A CA 1
ATO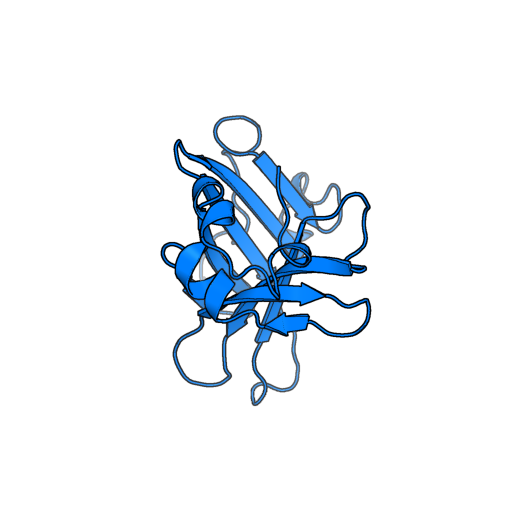M 701 C C . GLY A 1 88 ? -13.237 -6.234 -14.482 1.00 84.12 88 GLY A C 1
ATOM 702 O O . GLY A 1 88 ? -13.392 -6.905 -13.462 1.00 84.12 88 GLY A O 1
ATOM 703 N N . GLY A 1 89 ? -13.644 -4.970 -14.585 1.00 88.94 89 GLY A N 1
ATOM 704 C CA . GLY A 1 89 ? -14.291 -4.229 -13.505 1.00 88.94 89 GLY A CA 1
ATOM 705 C C . GLY A 1 89 ? -13.360 -3.259 -12.781 1.00 88.94 89 GLY A C 1
ATOM 706 O O . GLY A 1 89 ? -12.252 -2.964 -13.228 1.00 88.94 89 GLY A O 1
ATOM 707 N N . THR A 1 90 ? -13.856 -2.728 -11.667 1.00 93.44 90 THR A N 1
ATOM 708 C CA . THR A 1 90 ? -13.183 -1.676 -10.900 1.00 93.44 90 THR A CA 1
ATOM 709 C C . THR A 1 90 ? -12.145 -2.277 -9.959 1.00 93.44 90 THR A C 1
ATOM 711 O O . THR A 1 90 ? -12.461 -3.190 -9.191 1.00 93.44 90 THR A O 1
ATOM 714 N N . GLY A 1 91 ? -10.918 -1.760 -10.007 1.00 94.56 91 GLY A N 1
ATOM 715 C CA . GLY A 1 91 ? -9.888 -2.102 -9.038 1.00 94.56 91 GLY A CA 1
ATOM 716 C C . GLY A 1 91 ? -10.211 -1.577 -7.641 1.00 94.56 91 GLY A C 1
ATOM 717 O O . GLY A 1 91 ? -10.997 -0.647 -7.459 1.00 94.56 91 GLY A O 1
ATOM 718 N N . LYS A 1 92 ? -9.610 -2.198 -6.633 1.00 95.88 92 LYS A N 1
ATOM 719 C CA . LYS A 1 92 ? -9.848 -1.887 -5.221 1.00 95.88 92 LYS A CA 1
ATOM 720 C C . LYS A 1 92 ? -8.564 -1.986 -4.414 1.00 95.88 92 LYS A C 1
ATOM 722 O O . LYS A 1 92 ? -7.628 -2.678 -4.812 1.00 95.88 92 LYS A O 1
ATOM 727 N N . VAL A 1 93 ? -8.574 -1.331 -3.260 1.00 97.56 93 VAL A N 1
ATOM 728 C CA . VAL A 1 93 ? -7.559 -1.486 -2.218 1.00 97.56 93 VAL A CA 1
ATOM 729 C C . VAL A 1 93 ? -8.207 -2.128 -0.997 1.00 97.56 93 VAL A C 1
ATOM 731 O O . VAL A 1 93 ? -9.358 -1.820 -0.678 1.00 97.56 93 VAL A O 1
ATOM 734 N N . GLN A 1 94 ? -7.502 -3.045 -0.342 1.00 97.00 94 GLN A N 1
ATOM 735 C CA . GLN A 1 94 ? -7.977 -3.733 0.859 1.00 97.00 94 GLN A CA 1
ATOM 736 C C . GLN A 1 94 ? -6.867 -3.804 1.909 1.00 97.00 94 GLN A C 1
ATOM 738 O O . GLN A 1 94 ? -5.687 -3.793 1.572 1.00 97.00 94 GLN A O 1
ATOM 743 N N . VAL A 1 95 ? -7.256 -3.870 3.181 1.00 96.75 95 VAL A N 1
ATOM 744 C CA . VAL A 1 95 ? -6.354 -4.228 4.281 1.00 96.75 95 VAL A CA 1
ATOM 745 C C . VAL A 1 95 ? -6.423 -5.738 4.470 1.00 96.75 95 VAL A C 1
ATOM 747 O O . VAL A 1 95 ? -7.517 -6.304 4.558 1.00 96.75 95 VAL A O 1
ATOM 750 N N . SER A 1 96 ? -5.258 -6.359 4.572 1.00 96.56 96 SER A N 1
ATOM 751 C CA . SER A 1 96 ? -5.051 -7.789 4.746 1.00 96.56 96 SER A CA 1
ATOM 752 C C . SER A 1 96 ? -4.009 -8.056 5.834 1.00 96.56 96 SER A C 1
ATOM 754 O O . SER A 1 96 ? -3.288 -7.156 6.265 1.00 96.56 96 SER A O 1
ATOM 756 N N . PHE A 1 97 ? -3.922 -9.309 6.261 1.00 96.50 97 PHE A N 1
ATOM 757 C CA . PHE A 1 97 ? -2.849 -9.831 7.099 1.00 96.50 97 PHE A CA 1
ATOM 758 C C . PHE A 1 97 ? -2.081 -10.898 6.330 1.00 96.50 97 PHE A C 1
ATOM 760 O O . PHE A 1 97 ? -2.711 -11.811 5.791 1.00 96.50 97 PHE A O 1
ATOM 767 N N . ASN A 1 98 ? -0.758 -10.779 6.264 1.00 96.00 98 ASN A N 1
ATOM 768 C CA . ASN A 1 98 ? 0.091 -11.802 5.671 1.00 96.00 98 ASN A CA 1
ATOM 769 C C . ASN A 1 98 ? 0.554 -12.785 6.747 1.00 96.00 98 ASN A C 1
ATOM 771 O O . ASN A 1 98 ? 1.323 -12.390 7.612 1.00 96.00 98 ASN A O 1
ATOM 775 N N . ASP A 1 99 ? 0.137 -14.049 6.670 1.00 92.81 99 ASP A N 1
ATOM 776 C CA . ASP A 1 99 ? 0.552 -15.113 7.606 1.00 92.81 99 ASP A CA 1
ATOM 777 C C . ASP A 1 99 ? 1.876 -15.792 7.210 1.00 92.81 99 ASP A C 1
ATOM 779 O O . ASP A 1 99 ? 2.035 -17.002 7.366 1.00 92.81 99 ASP A O 1
ATOM 783 N N . GLU A 1 100 ? 2.784 -15.035 6.594 1.00 91.69 100 GLU A N 1
ATOM 784 C CA . GLU A 1 100 ? 3.987 -15.488 5.878 1.00 91.69 100 GLU A CA 1
ATOM 785 C C . GLU A 1 100 ? 3.719 -16.162 4.520 1.00 91.69 100 GLU A C 1
ATOM 787 O O . GLU A 1 100 ? 4.611 -16.222 3.667 1.00 91.69 100 GLU A O 1
ATOM 792 N N . THR A 1 101 ? 2.514 -16.695 4.293 1.00 89.44 101 THR A N 1
ATOM 793 C CA . THR A 1 101 ? 2.217 -17.516 3.110 1.00 89.44 101 THR A CA 1
ATOM 794 C C . THR A 1 101 ? 1.181 -16.895 2.187 1.00 89.44 101 THR A C 1
ATOM 796 O O . THR A 1 101 ? 1.330 -16.949 0.964 1.00 89.44 101 THR A O 1
ATOM 799 N N . HIS A 1 102 ? 0.137 -16.295 2.750 1.00 91.81 102 HIS A N 1
ATOM 800 C CA . HIS A 1 102 ? -0.984 -15.731 2.016 1.00 91.81 102 HIS A CA 1
ATOM 801 C C . HIS A 1 102 ? -1.485 -14.458 2.695 1.00 91.81 102 HIS A C 1
ATOM 803 O O . HIS A 1 102 ? -1.381 -14.285 3.905 1.00 91.81 102 HIS A O 1
ATOM 809 N N . ASN A 1 103 ? -2.095 -13.581 1.898 1.00 93.88 103 ASN A N 1
ATOM 810 C CA . ASN A 1 103 ? -2.797 -12.412 2.409 1.00 93.88 103 ASN A CA 1
ATOM 811 C C . ASN A 1 103 ? -4.261 -12.766 2.695 1.00 93.88 103 ASN A C 1
ATOM 813 O O . ASN A 1 103 ? -5.023 -13.079 1.777 1.00 93.88 103 ASN A O 1
ATOM 817 N N . TYR A 1 104 ? -4.671 -12.691 3.962 1.00 95.44 104 TYR A N 1
ATOM 818 C CA . TYR A 1 104 ? -6.074 -12.776 4.358 1.00 95.44 104 TYR A CA 1
ATOM 819 C C . TYR A 1 104 ? -6.676 -11.387 4.432 1.00 95.44 104 TYR A C 1
ATOM 821 O O . TYR A 1 104 ? -6.321 -10.589 5.298 1.00 95.44 104 TYR A O 1
ATOM 829 N N . VAL A 1 105 ? -7.633 -11.118 3.549 1.00 96.19 105 VAL A N 1
ATOM 830 C CA . VAL A 1 105 ? -8.395 -9.869 3.574 1.00 96.19 105 VAL A CA 1
ATOM 831 C C . VAL A 1 105 ? -9.097 -9.717 4.918 1.00 96.19 105 VAL A C 1
ATOM 833 O O . VAL A 1 105 ? -9.760 -10.641 5.392 1.00 96.19 105 VAL A O 1
ATOM 836 N N . LEU A 1 106 ? -9.010 -8.517 5.488 1.00 96.69 106 LEU A N 1
ATOM 837 C CA . LEU A 1 106 ? -9.696 -8.094 6.702 1.00 96.69 106 LEU A CA 1
ATOM 838 C C . LEU A 1 106 ? -10.806 -7.096 6.320 1.00 96.69 106 LEU A C 1
ATOM 840 O O . LEU A 1 106 ? -10.553 -5.888 6.260 1.00 96.69 106 LEU A O 1
ATOM 844 N N . PRO A 1 107 ? -12.054 -7.541 6.047 1.00 96.00 107 PRO A N 1
ATOM 845 C CA . PRO A 1 107 ? -13.100 -6.654 5.531 1.00 96.00 107 PRO A CA 1
ATOM 846 C C . PRO A 1 107 ? -13.476 -5.540 6.508 1.00 96.00 107 PRO A C 1
ATOM 848 O O . PRO A 1 107 ? -13.691 -4.401 6.098 1.00 96.00 107 PRO A O 1
ATOM 851 N N . GLN A 1 108 ? -13.521 -5.854 7.807 1.00 96.06 108 GLN A N 1
ATOM 852 C CA . GLN A 1 108 ? -13.846 -4.869 8.834 1.00 96.06 108 GLN A CA 1
ATOM 853 C C . GLN A 1 108 ? -12.734 -3.820 8.960 1.00 96.06 108 GLN A C 1
ATOM 855 O O . GLN A 1 108 ? -13.039 -2.630 8.918 1.00 96.06 108 GLN A O 1
ATOM 860 N N . ALA A 1 109 ? -11.465 -4.239 8.999 1.00 95.94 109 ALA A N 1
ATOM 861 C CA . ALA A 1 109 ? -10.330 -3.317 9.007 1.00 95.94 109 ALA A CA 1
ATOM 862 C C . ALA A 1 109 ? -10.307 -2.450 7.738 1.00 95.94 109 ALA A C 1
ATOM 864 O O . ALA A 1 109 ? -10.192 -1.234 7.832 1.00 95.94 109 ALA A O 1
ATOM 865 N N . SER A 1 110 ? -10.534 -3.046 6.564 1.00 96.56 110 SER A N 1
ATOM 866 C CA . SER A 1 110 ? -10.650 -2.310 5.298 1.00 96.56 110 SER A CA 1
ATOM 867 C C . SER A 1 110 ? -11.723 -1.219 5.367 1.00 96.56 110 SER A C 1
ATOM 869 O O . SER A 1 110 ? -11.497 -0.117 4.889 1.00 96.56 110 SER A O 1
ATOM 871 N N . SER A 1 111 ? -12.872 -1.496 5.993 1.00 96.12 111 SER A N 1
ATOM 872 C CA . SER A 1 111 ? -13.978 -0.532 6.087 1.00 96.12 111 SER A CA 1
ATOM 873 C C . SER A 1 111 ? -13.734 0.642 7.038 1.00 96.12 111 SER A C 1
ATOM 875 O O . SER A 1 111 ? -14.388 1.670 6.890 1.00 96.12 111 SER A O 1
ATOM 877 N N . VAL A 1 112 ? -12.836 0.494 8.019 1.00 95.56 112 VAL A N 1
ATOM 878 C CA . VAL A 1 112 ? -12.585 1.531 9.038 1.00 95.56 112 VAL A CA 1
ATOM 879 C C . VAL A 1 112 ? -11.248 2.237 8.851 1.00 95.56 112 VAL A C 1
ATOM 881 O O . VAL A 1 112 ? -11.123 3.399 9.228 1.00 95.56 112 VAL A O 1
ATOM 884 N N . LEU A 1 113 ? -10.258 1.557 8.274 1.00 95.88 113 LEU A N 1
ATOM 885 C CA . LEU A 1 113 ? -8.910 2.087 8.095 1.00 95.88 113 LEU A CA 1
ATOM 886 C C . LEU A 1 113 ? -8.690 2.692 6.717 1.00 95.88 113 LEU A C 1
ATOM 888 O O . LEU A 1 113 ? -7.760 3.470 6.575 1.00 95.88 113 LEU A O 1
ATOM 892 N N . LEU A 1 114 ? -9.484 2.355 5.699 1.00 96.50 114 LEU A N 1
ATOM 893 C CA . LEU A 1 114 ? -9.300 2.935 4.371 1.00 96.50 114 LEU A CA 1
ATOM 894 C C . LEU A 1 114 ? -10.290 4.068 4.132 1.00 96.50 114 LEU A C 1
ATOM 896 O O . LEU A 1 114 ? -11.504 3.886 4.204 1.00 96.50 114 LEU A O 1
ATOM 900 N N . GLU A 1 115 ? -9.749 5.224 3.769 1.00 95.75 115 GLU A N 1
ATOM 901 C CA . GLU A 1 115 ? -10.494 6.285 3.107 1.00 95.75 115 GLU A CA 1
ATOM 902 C C . GLU A 1 115 ? -10.122 6.304 1.621 1.00 95.75 115 GLU A C 1
ATOM 904 O O . GLU A 1 115 ? -8.953 6.426 1.241 1.00 95.75 115 GLU A O 1
ATOM 909 N N . GLY A 1 116 ? -11.133 6.168 0.763 1.00 88.00 116 GLY A N 1
ATOM 910 C CA . GLY A 1 116 ? -10.911 5.964 -0.664 1.00 88.00 116 GLY A CA 1
ATOM 911 C C . GLY A 1 116 ? -10.300 4.589 -0.937 1.00 88.00 116 GLY A C 1
ATOM 912 O O . GLY A 1 116 ? -10.719 3.594 -0.353 1.00 88.00 116 GLY A O 1
ATOM 913 N N . GLY A 1 117 ? -9.333 4.528 -1.850 1.00 92.19 117 GLY A N 1
ATOM 914 C CA . GLY A 1 117 ? -8.782 3.266 -2.332 1.00 92.19 117 GLY A CA 1
ATOM 915 C C . GLY A 1 117 ? -9.190 3.012 -3.773 1.00 92.19 117 GLY A C 1
ATOM 916 O O . GLY A 1 117 ? -10.309 2.581 -4.050 1.00 92.19 117 GLY A O 1
ATOM 917 N N . SER A 1 118 ? -8.270 3.246 -4.696 1.00 94.50 118 SER A N 1
ATOM 918 C CA . SER A 1 118 ? -8.421 2.866 -6.097 1.00 94.50 118 SER A CA 1
ATOM 919 C C . SER A 1 118 ? -7.213 2.076 -6.549 1.00 94.50 118 SER A C 1
ATOM 921 O O . SER A 1 118 ? -6.095 2.342 -6.117 1.00 94.50 118 SER A O 1
ATOM 923 N N . SER A 1 119 ? -7.449 1.125 -7.443 1.00 95.56 119 SER A N 1
ATOM 924 C CA . SER A 1 119 ? -6.404 0.461 -8.207 1.00 95.56 119 SER A CA 1
ATOM 925 C C . SER A 1 119 ? -6.771 0.550 -9.683 1.00 95.56 119 SER A C 1
ATOM 927 O O . SER A 1 119 ? -7.952 0.448 -10.022 1.00 95.56 119 SER A O 1
ATOM 929 N N . MET A 1 120 ? -5.784 0.808 -10.535 1.00 93.62 120 MET A N 1
ATOM 930 C CA . MET A 1 120 ? -5.959 0.916 -11.979 1.00 93.62 120 MET A CA 1
ATOM 931 C C . MET A 1 120 ? -4.739 0.344 -12.689 1.00 93.62 120 MET A C 1
ATOM 933 O O . MET A 1 120 ? -3.609 0.621 -12.293 1.00 93.62 120 MET A O 1
ATOM 937 N N . LEU A 1 121 ? -4.978 -0.432 -13.743 1.00 91.75 121 LEU A N 1
ATOM 938 C CA . LEU A 1 121 ? -3.939 -0.913 -14.645 1.00 91.75 121 LEU A CA 1
ATOM 939 C C . LEU A 1 121 ? -4.049 -0.186 -15.983 1.00 91.75 121 LEU A C 1
ATOM 941 O O . LEU A 1 121 ? -5.080 -0.277 -16.648 1.00 91.75 121 LEU A O 1
ATOM 945 N N . GLU A 1 122 ? -2.976 0.479 -16.389 1.00 89.44 122 GLU A N 1
ATOM 946 C CA . GLU A 1 122 ? -2.863 1.142 -17.688 1.00 89.44 122 GLU A CA 1
ATOM 947 C C . GLU A 1 122 ? -1.485 0.836 -18.279 1.00 89.44 122 GLU A C 1
ATOM 949 O O . GLU A 1 122 ? -0.474 1.003 -17.604 1.00 89.44 122 GLU A O 1
ATOM 954 N N . ASP A 1 123 ? -1.441 0.313 -19.507 1.00 86.62 123 ASP A N 1
ATOM 955 C CA . ASP A 1 123 ? -0.199 -0.030 -20.219 1.00 86.62 123 ASP A CA 1
ATOM 956 C C . ASP A 1 123 ? 0.819 -0.849 -19.391 1.00 86.62 123 ASP A C 1
ATOM 958 O O . ASP A 1 123 ? 2.032 -0.652 -19.469 1.00 86.62 123 ASP A O 1
ATOM 962 N N . GLY A 1 124 ? 0.323 -1.793 -18.581 1.00 88.06 124 GLY A N 1
ATOM 963 C CA . GLY A 1 124 ? 1.153 -2.653 -17.727 1.00 88.06 124 GLY A CA 1
ATOM 964 C C . GLY A 1 124 ? 1.609 -2.005 -16.415 1.00 88.06 124 GLY A C 1
ATOM 965 O O . GLY A 1 124 ? 2.276 -2.662 -15.620 1.00 88.06 124 GLY A O 1
ATOM 966 N N . LEU A 1 125 ? 1.243 -0.751 -16.149 1.00 91.19 125 LEU A N 1
ATOM 967 C CA . LEU A 1 125 ? 1.490 -0.067 -14.885 1.00 91.19 125 LEU A CA 1
ATOM 968 C C . LEU A 1 125 ? 0.265 -0.175 -13.973 1.00 91.19 125 LEU A C 1
ATOM 970 O O . LEU A 1 125 ? -0.782 0.418 -14.239 1.00 91.19 125 LEU A O 1
ATOM 974 N N . LEU A 1 126 ? 0.411 -0.903 -12.871 1.00 93.81 126 LEU A N 1
ATOM 975 C CA . LEU A 1 126 ? -0.565 -0.919 -11.792 1.00 93.81 126 LEU A CA 1
ATOM 976 C C . LEU A 1 126 ? -0.311 0.283 -10.880 1.00 93.81 126 LEU A C 1
ATOM 978 O O . LEU A 1 126 ? 0.758 0.395 -10.284 1.00 93.81 126 LEU A O 1
ATOM 982 N N . THR A 1 127 ? -1.297 1.165 -10.762 1.00 94.50 127 THR A N 1
ATOM 983 C CA . THR A 1 127 ? -1.289 2.305 -9.840 1.00 94.50 127 THR A CA 1
ATOM 984 C C . THR A 1 127 ? -2.334 2.091 -8.758 1.00 94.50 127 THR A C 1
ATOM 986 O O . THR A 1 127 ? -3.442 1.631 -9.044 1.00 94.50 127 THR A O 1
ATOM 989 N N . CYS A 1 128 ? -1.994 2.438 -7.522 1.00 95.50 128 CYS A N 1
ATOM 990 C CA . CYS A 1 128 ? -2.919 2.448 -6.407 1.00 95.50 128 CYS A CA 1
ATOM 991 C C . CYS A 1 128 ? -2.801 3.720 -5.596 1.00 95.50 128 CYS A C 1
ATOM 993 O O . CYS A 1 128 ? -1.696 4.148 -5.274 1.00 95.50 128 CYS A O 1
ATOM 995 N N . ASP A 1 129 ? -3.944 4.226 -5.159 1.00 95.12 129 ASP A N 1
ATOM 996 C CA . ASP A 1 129 ? -4.051 5.392 -4.297 1.00 95.12 129 ASP A CA 1
ATOM 997 C C . ASP A 1 129 ? -4.950 5.053 -3.124 1.00 95.12 129 ASP A C 1
ATOM 999 O O . ASP A 1 129 ? -6.046 4.516 -3.301 1.00 95.12 129 ASP A O 1
ATOM 1003 N N . MET A 1 130 ? -4.495 5.365 -1.919 1.00 96.12 130 MET A N 1
ATOM 1004 C CA . MET A 1 130 ? -5.225 5.067 -0.694 1.00 96.12 130 MET A CA 1
ATOM 1005 C C . MET A 1 130 ? -4.860 6.053 0.407 1.00 96.12 130 MET A C 1
ATOM 1007 O O . MET A 1 130 ? -3.785 6.659 0.396 1.00 96.12 130 MET A O 1
ATOM 1011 N N . LYS A 1 131 ? -5.742 6.181 1.393 1.00 97.06 131 LYS A N 1
ATOM 1012 C CA . LYS A 1 131 ? -5.417 6.808 2.667 1.00 97.06 131 LYS A CA 1
ATOM 1013 C C . LYS A 1 131 ? -5.721 5.835 3.793 1.00 97.06 131 LYS A C 1
ATOM 1015 O O . LYS A 1 131 ? -6.825 5.301 3.864 1.00 97.06 131 LYS A O 1
ATOM 1020 N N . LEU A 1 132 ? -4.728 5.611 4.645 1.00 95.62 132 LEU A N 1
ATOM 1021 C CA . LEU A 1 132 ? -4.837 4.766 5.822 1.00 95.62 132 LEU A CA 1
ATOM 1022 C C . LEU A 1 132 ? -5.105 5.641 7.054 1.00 95.62 132 LEU A C 1
ATOM 1024 O O . LEU A 1 132 ? -4.238 6.413 7.460 1.00 95.62 132 LEU A O 1
ATOM 1028 N N . LEU A 1 133 ? -6.299 5.532 7.629 1.00 95.38 133 LEU A N 1
ATOM 1029 C CA . LEU A 1 133 ? -6.767 6.255 8.810 1.00 95.38 133 LEU A CA 1
ATOM 1030 C C . LEU A 1 133 ? -6.240 5.591 10.088 1.00 95.38 133 LEU A C 1
ATOM 1032 O O . LEU A 1 133 ? -6.888 4.714 10.664 1.00 95.38 133 LEU A O 1
ATOM 1036 N N . LEU A 1 134 ? -5.047 5.988 10.528 1.00 88.25 134 LEU A N 1
ATOM 1037 C CA . LEU A 1 134 ? -4.371 5.364 11.673 1.00 88.25 134 LEU A CA 1
ATOM 1038 C C . LEU A 1 134 ? -5.110 5.585 13.003 1.00 88.25 134 LEU A C 1
ATOM 1040 O O . LEU A 1 134 ? -5.123 4.697 13.855 1.00 88.25 134 LEU A O 1
ATOM 1044 N N . ASP A 1 135 ? -5.813 6.706 13.154 1.00 90.00 135 ASP A N 1
ATOM 1045 C CA . ASP A 1 135 ? -6.603 6.994 14.360 1.00 90.00 135 ASP A CA 1
ATOM 1046 C C . ASP A 1 135 ? -7.787 6.024 14.532 1.00 90.00 135 ASP A C 1
ATOM 1048 O O . ASP A 1 135 ? -8.270 5.786 15.645 1.00 90.00 135 ASP A O 1
ATOM 1052 N N . ASN A 1 136 ? -8.224 5.386 13.441 1.00 93.31 136 ASN A N 1
ATOM 1053 C CA . ASN A 1 136 ? -9.331 4.436 13.446 1.00 93.31 136 ASN A CA 1
ATOM 1054 C C . ASN A 1 136 ? -8.919 3.017 13.860 1.00 93.31 136 ASN A C 1
ATOM 1056 O O . ASN A 1 136 ? -9.783 2.144 13.959 1.00 93.31 136 ASN A O 1
ATOM 1060 N N . VAL A 1 137 ? -7.644 2.757 14.172 1.00 89.75 137 VAL A N 1
ATOM 1061 C CA . VAL A 1 137 ? -7.176 1.439 14.649 1.00 89.75 137 VAL A CA 1
ATOM 1062 C C . VAL A 1 137 ? -7.935 0.981 15.899 1.00 89.75 137 VAL A C 1
ATOM 1064 O O . VAL A 1 137 ? -8.195 -0.210 16.085 1.00 89.75 137 VAL A O 1
ATOM 1067 N N . ALA A 1 138 ? -8.385 1.913 16.744 1.00 90.94 138 ALA A N 1
ATOM 1068 C CA . ALA A 1 138 ? -9.217 1.592 17.901 1.00 90.94 138 ALA A CA 1
ATOM 1069 C C . ALA A 1 138 ? -10.600 1.014 17.536 1.00 90.94 138 ALA A C 1
ATOM 1071 O O . ALA A 1 138 ? -11.187 0.316 18.362 1.00 90.94 138 ALA A O 1
ATOM 1072 N N . LEU A 1 139 ? -11.093 1.282 16.322 1.00 93.62 139 LEU A N 1
ATOM 1073 C CA . LEU A 1 139 ? -12.382 0.824 15.797 1.00 93.62 139 LEU A CA 1
ATOM 1074 C C . LEU A 1 139 ? -12.295 -0.552 15.120 1.00 93.62 139 LEU A C 1
ATOM 1076 O O . LEU A 1 139 ? -13.327 -1.113 14.751 1.00 93.62 139 LEU A O 1
ATOM 1080 N N . VAL A 1 140 ? -11.091 -1.103 14.935 1.00 93.25 140 VAL A N 1
ATOM 1081 C CA . VAL A 1 140 ? -10.902 -2.458 14.401 1.00 93.25 140 VAL A CA 1
ATOM 1082 C C . VAL A 1 140 ? -11.437 -3.486 15.399 1.00 93.25 140 VAL A C 1
ATOM 1084 O O . VAL A 1 140 ? -11.249 -3.351 16.610 1.00 93.25 140 VAL A O 1
ATOM 1087 N N . SER A 1 141 ? -12.106 -4.522 14.887 1.00 91.38 141 SER A N 1
ATOM 1088 C CA . SER A 1 141 ? -12.637 -5.620 15.698 1.00 91.38 141 SER A CA 1
ATOM 1089 C C . SER A 1 141 ? -11.541 -6.242 16.559 1.00 91.38 141 SER A C 1
ATOM 1091 O O . SER A 1 141 ? -10.449 -6.520 16.065 1.00 91.38 141 SER A O 1
ATOM 1093 N N . ASN A 1 142 ? -11.843 -6.524 17.829 1.00 90.06 142 ASN A N 1
ATOM 1094 C CA . ASN A 1 142 ? -10.882 -7.125 18.758 1.00 90.06 142 ASN A CA 1
ATOM 1095 C C . ASN A 1 142 ? -10.283 -8.436 18.223 1.00 90.06 142 ASN A C 1
ATOM 1097 O O . ASN A 1 142 ? -9.097 -8.678 18.431 1.00 90.06 142 ASN A O 1
ATOM 1101 N N . ASP A 1 143 ? -11.069 -9.230 17.490 1.00 90.00 143 ASP A N 1
ATOM 1102 C CA . ASP A 1 143 ? -10.644 -10.526 16.946 1.00 90.00 143 ASP A CA 1
ATOM 1103 C C . ASP A 1 143 ? -9.563 -10.410 15.861 1.00 90.00 143 ASP A C 1
ATOM 1105 O O . ASP A 1 143 ? -8.852 -11.373 15.604 1.00 90.00 143 ASP A O 1
ATOM 1109 N N . THR A 1 144 ? -9.427 -9.247 15.218 1.00 89.12 144 THR A N 1
ATOM 1110 C CA . THR A 1 144 ? -8.445 -9.003 14.144 1.00 89.12 144 THR A CA 1
ATOM 1111 C C . THR A 1 144 ? -7.512 -7.840 14.462 1.00 89.12 144 THR A C 1
ATOM 1113 O O . THR A 1 144 ? -6.690 -7.459 13.636 1.00 89.12 144 THR A O 1
ATOM 1116 N N . LYS A 1 145 ? -7.624 -7.238 15.649 1.00 88.12 145 LYS A N 1
ATOM 1117 C CA . LYS A 1 145 ? -6.867 -6.036 16.011 1.00 88.12 145 LYS A CA 1
ATOM 1118 C C . LYS A 1 145 ? -5.362 -6.285 16.081 1.00 88.12 145 LYS A C 1
ATOM 1120 O O . LYS A 1 145 ? -4.595 -5.395 15.754 1.00 88.12 145 LYS A O 1
ATOM 1125 N N . PHE A 1 146 ? -4.951 -7.493 16.464 1.00 84.88 146 PHE A N 1
ATOM 1126 C CA . PHE A 1 146 ? -3.539 -7.892 16.494 1.00 84.88 146 PHE A CA 1
ATOM 1127 C C . PHE A 1 146 ? -2.930 -8.096 15.099 1.00 84.88 146 PHE A C 1
ATOM 1129 O O . PHE A 1 146 ? -1.716 -8.166 14.977 1.00 84.88 146 PHE A O 1
ATOM 1136 N N . MET A 1 147 ? -3.769 -8.204 14.063 1.00 88.88 147 MET A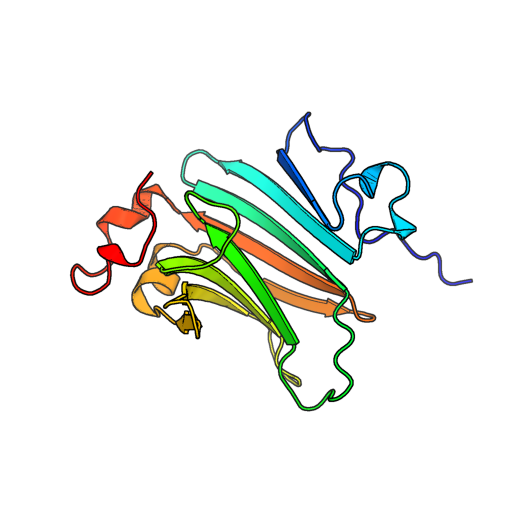 N 1
ATOM 1137 C CA . MET A 1 147 ? -3.354 -8.368 12.668 1.00 88.88 147 MET A CA 1
ATOM 1138 C C . MET A 1 147 ? -3.151 -7.021 11.952 1.00 88.88 147 MET A C 1
ATOM 1140 O O . MET A 1 147 ? -2.781 -6.979 10.778 1.00 88.88 147 MET A O 1
ATOM 1144 N N . VAL A 1 148 ? -3.449 -5.915 12.638 1.00 86.00 148 VAL A N 1
ATOM 1145 C CA . VAL A 1 148 ? -3.322 -4.547 12.133 1.00 86.00 148 VAL A CA 1
ATOM 1146 C C . VAL A 1 148 ? -2.229 -3.833 12.923 1.00 86.00 148 VAL A C 1
ATOM 1148 O O . VAL A 1 148 ? -2.227 -3.871 14.152 1.00 86.00 148 VAL A O 1
ATOM 1151 N N . ILE A 1 149 ? -1.330 -3.140 12.226 1.00 75.56 149 ILE A N 1
ATOM 1152 C CA . ILE A 1 149 ? -0.262 -2.373 12.852 1.00 75.56 149 ILE A CA 1
ATOM 1153 C C . ILE A 1 149 ? -0.849 -1.272 13.739 1.00 75.56 149 ILE A C 1
ATOM 1155 O O . ILE A 1 149 ? -1.724 -0.503 13.336 1.00 75.56 149 ILE A O 1
ATOM 1159 N N . THR A 1 150 ? -0.347 -1.194 14.967 1.00 61.47 150 THR A N 1
ATOM 1160 C CA . THR A 1 150 ? -0.623 -0.100 15.897 1.00 61.47 150 THR A CA 1
ATOM 1161 C C . THR A 1 150 ? 0.677 0.679 16.067 1.00 61.47 150 THR A C 1
ATOM 1163 O O . THR A 1 150 ? 1.644 0.118 16.586 1.00 61.47 150 THR A O 1
ATOM 1166 N N . MET A 1 151 ? 0.727 1.922 15.581 1.00 53.19 151 MET A N 1
ATOM 1167 C CA . MET A 1 151 ? 1.878 2.816 15.782 1.00 53.19 151 MET A CA 1
ATOM 1168 C C . MET A 1 151 ? 1.755 3.587 17.094 1.00 53.19 151 MET A C 1
ATOM 1170 O O . MET A 1 151 ? 0.611 3.941 17.460 1.00 53.19 151 MET A O 1
#

Secondary structure (DSSP, 8-state):
------S---TTBTTTBEEEEESTTGGGGTTS-SEEEEEEEETTEEEEEEEEE---S-TTSPEEEEEEE-SSSS-SSEEEEEEEE-SSS--EEEEEEE-SS-EEE-HHHHHHHEEEEEEEEETTEEEEEEEE-GGGGGGS-GGGGGGS---

pLDDT: mean 88.29, std 11.66, range [32.38, 97.56]

Radius of gyration: 15.72 Å; chains: 1; bounding box: 33×35×50 Å